Protein AF-A0A2D6F2T6-F1 (afdb_monomer_lite)

Foldseek 3Di:
DVVLVVVLVPDPDDLLLNLLSQLLCQLQVCPDPDDSNVCSVVVSQVSQVVVVHHFQADPDPQVVQVSVCSNVVVDDSVQSSVCRRHVDHDRDDDD

Radius of gyration: 12.55 Å; chains: 1; bounding box: 33×30×24 Å

Secondary structure (DSSP, 8-state):
-HHHHHHHHH----HHHHHHHHHHHHHHS--SSS-HHHHHHHHHHHHHHHTT--------TTHHHHHHHHHTT-S-HHHHHHHHHHS--PPP---

Structure (mmCIF, N/CA/C/O backbone):
data_AF-A0A2D6F2T6-F1
#
_entry.id   AF-A0A2D6F2T6-F1
#
loop_
_atom_site.group_PDB
_atom_site.id
_atom_site.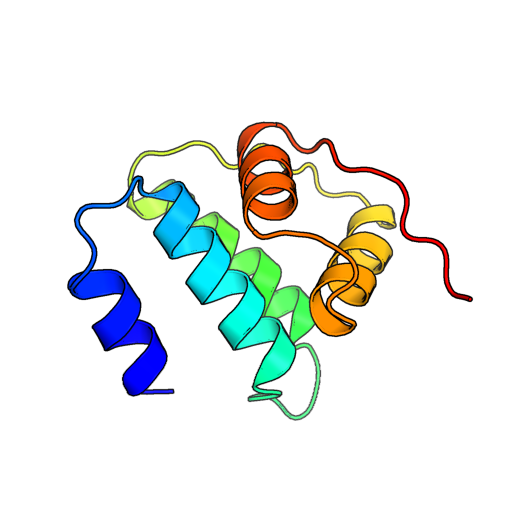type_symbol
_atom_site.label_atom_id
_atom_site.label_alt_id
_atom_site.label_comp_id
_atom_site.label_asym_id
_atom_site.label_entity_id
_atom_site.label_seq_id
_atom_site.pdbx_PDB_ins_code
_atom_site.Cartn_x
_atom_site.Cartn_y
_atom_site.Cartn_z
_atom_site.occupancy
_atom_site.B_iso_or_equiv
_atom_site.auth_seq_id
_atom_site.auth_comp_id
_atom_site.auth_asym_id
_atom_site.auth_atom_id
_atom_site.pdbx_PDB_model_num
ATOM 1 N N . MET A 1 1 ? 1.893 -17.217 4.332 1.00 51.50 1 MET A N 1
ATOM 2 C CA . MET A 1 1 ? 1.259 -16.697 3.097 1.00 51.50 1 MET A CA 1
ATOM 3 C C . MET A 1 1 ? -0.243 -16.987 3.075 1.00 51.50 1 MET A C 1
ATOM 5 O O . MET A 1 1 ? -0.997 -16.056 2.853 1.00 51.50 1 MET A O 1
ATOM 9 N N . VAL A 1 2 ? -0.679 -18.213 3.403 1.00 46.75 2 VAL A N 1
ATOM 10 C CA . VAL A 1 2 ? -2.107 -18.604 3.472 1.00 46.75 2 VAL A CA 1
ATOM 11 C C . VAL A 1 2 ? -2.931 -17.771 4.477 1.00 46.75 2 VAL A C 1
ATOM 13 O O . VAL A 1 2 ? -4.037 -17.364 4.150 1.00 46.75 2 VAL A O 1
ATOM 16 N N . ASN A 1 3 ? -2.373 -17.407 5.639 1.00 56.53 3 ASN A N 1
ATOM 17 C CA . ASN A 1 3 ? -3.116 -16.640 6.657 1.00 56.53 3 ASN A CA 1
ATOM 18 C C . ASN A 1 3 ? -3.494 -15.210 6.214 1.00 56.53 3 ASN A C 1
ATOM 20 O O . ASN A 1 3 ? -4.587 -14.757 6.511 1.00 56.53 3 ASN A O 1
ATOM 24 N N . ILE A 1 4 ? -2.654 -14.543 5.410 1.00 59.03 4 ILE A N 1
ATOM 25 C CA . ILE A 1 4 ? -2.893 -13.159 4.943 1.00 59.03 4 ILE A CA 1
ATOM 26 C C . ILE A 1 4 ? -4.133 -13.082 4.038 1.00 59.03 4 ILE A C 1
ATOM 28 O O . ILE A 1 4 ? -4.875 -12.103 4.055 1.00 59.03 4 ILE A O 1
ATOM 32 N N . ILE A 1 5 ? -4.355 -14.122 3.229 1.00 60.59 5 ILE A N 1
ATOM 33 C CA . ILE A 1 5 ? -5.503 -14.197 2.319 1.00 60.59 5 ILE A CA 1
ATOM 34 C C . ILE A 1 5 ? -6.795 -14.410 3.119 1.00 60.59 5 ILE A C 1
ATOM 36 O O . ILE A 1 5 ? -7.801 -13.772 2.818 1.00 60.59 5 ILE A O 1
ATOM 40 N N . ASN A 1 6 ? -6.753 -15.240 4.166 1.00 58.19 6 ASN A N 1
ATOM 41 C CA . ASN A 1 6 ? -7.909 -15.502 5.026 1.00 58.19 6 ASN A CA 1
ATOM 42 C C . ASN A 1 6 ? -8.308 -14.271 5.860 1.00 58.19 6 ASN A C 1
ATOM 44 O O . ASN A 1 6 ? -9.500 -13.977 5.971 1.00 58.19 6 ASN A O 1
ATOM 48 N N . ASP A 1 7 ? -7.338 -13.502 6.363 1.00 57.47 7 ASP A N 1
ATOM 49 C CA . ASP A 1 7 ? -7.602 -12.252 7.093 1.00 57.47 7 ASP A CA 1
ATOM 50 C C . ASP A 1 7 ? -8.266 -11.198 6.179 1.00 57.47 7 ASP A C 1
ATOM 52 O O . ASP A 1 7 ? -9.218 -10.521 6.566 1.00 57.47 7 ASP A O 1
ATOM 56 N N . CYS A 1 8 ? -7.845 -11.130 4.910 1.00 54.00 8 CYS A N 1
ATOM 57 C CA . CYS A 1 8 ? -8.433 -10.255 3.888 1.00 54.00 8 CYS A CA 1
ATOM 58 C C . CYS A 1 8 ? -9.893 -10.622 3.537 1.00 54.00 8 CYS A C 1
ATOM 60 O O . CYS A 1 8 ? -10.709 -9.753 3.210 1.00 54.00 8 CYS A O 1
ATOM 62 N N . GLN A 1 9 ? -10.252 -11.907 3.603 1.00 56.97 9 GLN A N 1
ATOM 63 C CA . GLN A 1 9 ? -11.601 -12.380 3.274 1.00 56.97 9 GLN A CA 1
ATOM 64 C C . GLN A 1 9 ? -12.598 -12.235 4.432 1.00 56.97 9 GLN A C 1
ATOM 66 O O . GLN A 1 9 ? -13.787 -12.054 4.173 1.00 56.97 9 GLN A O 1
ATOM 71 N N . SER A 1 10 ? -12.127 -12.266 5.681 1.00 53.34 10 SER A N 1
ATOM 72 C CA . SER A 1 10 ? -12.987 -12.363 6.871 1.00 53.34 10 SER A CA 1
ATOM 73 C C . SER A 1 10 ? -13.463 -11.011 7.419 1.00 53.34 10 SER A C 1
ATOM 75 O O . SER A 1 10 ? -14.481 -10.956 8.107 1.00 53.34 10 SER A O 1
ATOM 77 N N . ASN A 1 11 ? -12.770 -9.914 7.097 1.00 50.91 11 ASN A N 1
ATOM 78 C CA . ASN A 1 11 ? -13.125 -8.582 7.582 1.00 50.91 11 ASN A CA 1
ATOM 79 C C . ASN A 1 11 ? -14.102 -7.860 6.641 1.00 50.91 11 ASN A C 1
ATOM 81 O O . ASN A 1 11 ? -13.854 -7.693 5.440 1.00 50.91 11 ASN A O 1
ATOM 85 N N . ASN A 1 12 ? -15.201 -7.370 7.221 1.00 54.00 12 ASN A N 1
ATOM 86 C CA . ASN A 1 12 ? -16.207 -6.495 6.607 1.00 54.00 12 ASN A CA 1
ATOM 87 C C . ASN A 1 12 ? -15.691 -5.040 6.464 1.00 54.00 12 ASN A C 1
ATOM 89 O O . ASN A 1 12 ? -16.441 -4.078 6.614 1.00 54.00 12 ASN A O 1
ATOM 93 N N . GLU A 1 13 ? -14.382 -4.889 6.261 1.00 66.00 13 GLU A N 1
ATOM 94 C CA . GLU A 1 13 ? -13.657 -3.620 6.215 1.00 66.00 13 GLU A CA 1
ATOM 95 C C . GLU A 1 13 ? -13.519 -3.112 4.770 1.00 66.00 13 GLU A C 1
ATOM 97 O O . GLU A 1 13 ? -13.618 -3.884 3.807 1.00 66.00 13 GLU A O 1
ATOM 102 N N . ASP A 1 14 ? -13.302 -1.800 4.622 1.00 85.31 14 ASP A N 1
ATOM 103 C CA . ASP A 1 14 ? -13.147 -1.116 3.332 1.00 85.31 14 ASP A CA 1
ATOM 104 C C . ASP A 1 14 ? -12.005 -1.773 2.530 1.00 85.31 14 ASP A C 1
ATOM 106 O O . ASP A 1 14 ? -11.023 -2.270 3.084 1.00 85.31 14 ASP A O 1
ATOM 110 N N . VAL A 1 15 ? -12.108 -1.779 1.198 1.00 92.56 15 VAL A N 1
ATOM 111 C CA . VAL A 1 15 ? -11.128 -2.395 0.282 1.00 92.56 15 VAL A CA 1
ATOM 112 C C . VAL A 1 15 ? -9.702 -1.912 0.575 1.00 92.56 15 VAL A C 1
ATOM 114 O O . VAL A 1 15 ? -8.734 -2.655 0.408 1.00 92.56 15 VAL A O 1
ATOM 117 N N . TYR A 1 16 ? -9.557 -0.682 1.063 1.00 94.38 16 TYR A N 1
ATOM 118 C CA . TYR A 1 16 ? -8.261 -0.152 1.461 1.00 94.38 16 TYR A CA 1
ATOM 119 C C . TYR A 1 16 ? -7.695 -0.769 2.746 1.00 94.38 16 TYR A C 1
ATOM 121 O O . TYR A 1 16 ? -6.480 -0.903 2.823 1.00 94.38 16 TYR A O 1
ATOM 129 N N . ASP A 1 17 ? -8.513 -1.183 3.716 1.00 92.75 17 ASP A N 1
ATOM 130 C CA . ASP A 1 17 ? -8.027 -1.881 4.920 1.00 92.75 17 ASP A CA 1
ATOM 131 C C . ASP A 1 17 ? -7.393 -3.223 4.527 1.00 92.75 17 ASP A C 1
ATOM 133 O O . ASP A 1 17 ? -6.259 -3.541 4.890 1.00 92.75 17 ASP A O 1
ATOM 137 N N . LYS A 1 18 ? -8.061 -3.947 3.625 1.00 92.75 18 LYS A N 1
ATOM 138 C CA . LYS A 1 18 ? -7.535 -5.173 3.007 1.00 92.75 18 LYS A CA 1
ATOM 139 C C . LYS A 1 18 ? -6.232 -4.926 2.246 1.00 92.75 18 LYS A C 1
ATOM 141 O O . LYS A 1 18 ? -5.299 -5.726 2.323 1.00 92.75 18 LYS A O 1
ATOM 146 N N . ALA A 1 19 ? -6.143 -3.801 1.536 1.00 94.75 19 ALA A N 1
ATOM 147 C CA . ALA A 1 19 ? -4.929 -3.405 0.831 1.00 94.75 19 ALA A CA 1
ATOM 148 C C . ALA A 1 19 ? -3.772 -3.062 1.788 1.00 94.75 19 ALA A C 1
ATOM 150 O O . ALA A 1 19 ? -2.623 -3.370 1.468 1.00 94.75 19 ALA A O 1
ATOM 151 N N . VAL A 1 20 ? -4.048 -2.480 2.963 1.00 94.56 20 VAL A N 1
ATOM 152 C CA . VAL A 1 20 ? -3.037 -2.238 4.008 1.00 94.56 20 VAL A CA 1
ATOM 153 C C . VAL A 1 20 ? -2.465 -3.561 4.511 1.00 94.56 20 VAL A C 1
ATOM 155 O O . VAL A 1 20 ? -1.243 -3.737 4.472 1.00 94.56 20 VAL A O 1
ATOM 158 N N . ILE A 1 21 ? -3.331 -4.511 4.882 1.00 91.69 21 ILE A N 1
ATOM 159 C CA . ILE A 1 21 ? -2.932 -5.846 5.360 1.00 91.69 21 ILE A CA 1
ATOM 160 C C . ILE A 1 21 ? -2.074 -6.558 4.304 1.00 91.69 21 ILE A C 1
ATOM 162 O O . ILE A 1 21 ? -0.989 -7.066 4.604 1.00 91.69 21 ILE A O 1
ATOM 166 N N . LEU A 1 22 ? -2.519 -6.542 3.042 1.00 91.38 22 LEU A N 1
ATOM 167 C CA . LEU A 1 22 ? -1.782 -7.121 1.917 1.00 91.38 22 LEU A CA 1
ATOM 168 C C . LEU A 1 22 ? -0.399 -6.474 1.747 1.00 91.38 22 LEU A C 1
ATOM 170 O O . LEU A 1 22 ? 0.610 -7.177 1.640 1.00 91.38 22 LEU A O 1
ATOM 174 N N . CYS A 1 23 ? -0.341 -5.142 1.742 1.00 92.44 23 CYS A N 1
ATOM 175 C CA . CYS A 1 23 ? 0.887 -4.378 1.546 1.00 92.44 23 CYS A CA 1
ATOM 176 C C . CYS A 1 23 ? 1.910 -4.667 2.653 1.00 92.44 23 CYS A C 1
ATOM 178 O O . CYS A 1 23 ? 3.047 -5.060 2.370 1.00 92.44 23 CYS A O 1
ATOM 180 N N . GLN A 1 24 ? 1.499 -4.546 3.917 1.00 91.56 24 GLN A N 1
ATOM 181 C CA . GLN A 1 24 ? 2.356 -4.827 5.069 1.00 91.56 24 GLN A CA 1
ATOM 182 C C . GLN A 1 24 ? 2.808 -6.289 5.090 1.00 91.56 24 GLN A C 1
ATOM 184 O O . GLN A 1 24 ? 3.994 -6.562 5.300 1.00 91.56 24 GLN A O 1
ATOM 189 N N . GLY A 1 25 ? 1.894 -7.225 4.821 1.00 88.62 25 GLY A N 1
ATOM 190 C CA . GLY A 1 25 ? 2.186 -8.653 4.769 1.00 88.62 25 GLY A CA 1
ATOM 191 C C . GLY A 1 25 ? 3.252 -8.994 3.728 1.00 88.62 25 GLY A C 1
ATOM 192 O O . GLY A 1 25 ? 4.216 -9.698 4.037 1.00 88.62 25 GLY A O 1
ATOM 193 N N . LEU A 1 26 ? 3.147 -8.446 2.514 1.00 88.25 26 LEU A N 1
ATOM 194 C CA . LEU A 1 26 ? 4.131 -8.659 1.445 1.00 88.25 26 LEU A CA 1
ATOM 195 C C . LEU A 1 26 ? 5.483 -7.992 1.737 1.00 88.25 26 LEU A C 1
ATOM 197 O O . LEU A 1 26 ? 6.530 -8.559 1.420 1.00 88.25 26 LEU A O 1
ATOM 201 N N . ILE A 1 27 ? 5.485 -6.812 2.362 1.00 88.69 27 ILE A N 1
ATOM 202 C CA . ILE A 1 27 ? 6.723 -6.117 2.746 1.00 88.69 27 ILE A CA 1
ATOM 203 C C . ILE A 1 27 ? 7.477 -6.886 3.838 1.00 88.69 27 ILE A C 1
ATOM 205 O O . ILE A 1 27 ? 8.706 -6.981 3.774 1.00 88.69 27 ILE A O 1
ATOM 209 N N . ARG A 1 28 ? 6.760 -7.420 4.836 1.00 82.31 28 ARG A N 1
ATOM 210 C CA . ARG A 1 28 ? 7.350 -8.060 6.024 1.00 82.31 28 ARG A CA 1
ATOM 211 C C . ARG A 1 28 ? 7.713 -9.528 5.812 1.00 82.31 28 ARG A C 1
ATOM 213 O O . ARG A 1 28 ? 8.692 -9.987 6.388 1.00 82.31 28 ARG A O 1
ATOM 220 N N . SER A 1 29 ? 6.971 -10.259 4.979 1.00 74.44 29 SER A N 1
ATOM 221 C CA . SER A 1 29 ? 7.168 -11.709 4.802 1.00 74.44 29 SER A CA 1
ATOM 222 C C . SER A 1 29 ? 8.418 -12.104 4.005 1.00 74.44 29 SER A C 1
ATOM 224 O O . SER A 1 29 ? 8.722 -13.290 3.945 1.00 74.44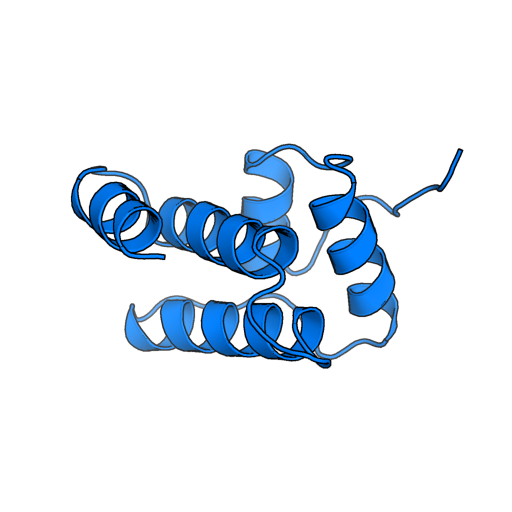 29 SER A O 1
ATOM 226 N N . HIS A 1 30 ? 9.142 -11.147 3.405 1.00 65.31 30 HIS A N 1
ATOM 227 C CA . HIS A 1 30 ? 10.339 -11.397 2.585 1.00 65.31 30 HIS A CA 1
ATOM 228 C C . HIS A 1 30 ? 10.231 -12.612 1.628 1.00 65.31 30 HIS A C 1
ATOM 230 O O . HIS A 1 30 ? 11.154 -13.424 1.570 1.00 65.31 30 HIS A O 1
ATOM 236 N N . PRO A 1 31 ? 9.136 -12.767 0.861 1.00 60.41 31 PRO A N 1
ATOM 237 C CA . PRO A 1 31 ? 8.866 -14.020 0.158 1.00 60.41 31 PRO A CA 1
ATOM 238 C C . PRO A 1 31 ? 9.764 -14.265 -1.065 1.00 60.41 31 PRO A C 1
ATOM 240 O O . PRO A 1 31 ? 9.838 -15.389 -1.551 1.00 60.41 31 PRO A O 1
ATOM 243 N N . PHE A 1 32 ? 10.453 -13.236 -1.566 1.00 61.31 32 PHE A N 1
ATOM 244 C CA . PHE A 1 32 ? 11.359 -13.317 -2.711 1.00 61.31 32 PHE A CA 1
ATOM 245 C C . PHE A 1 32 ? 12.812 -13.044 -2.307 1.00 61.31 32 PHE A C 1
ATOM 247 O O . PHE A 1 32 ? 13.091 -12.200 -1.449 1.00 61.31 32 PHE A O 1
ATOM 254 N N . ALA A 1 33 ? 13.750 -13.685 -3.016 1.00 55.97 33 ALA A N 1
ATOM 255 C CA . ALA A 1 33 ? 15.193 -13.477 -2.852 1.00 55.97 33 ALA A CA 1
ATOM 256 C C . ALA A 1 33 ? 15.615 -12.005 -3.049 1.00 55.97 33 ALA A C 1
ATOM 258 O O . ALA A 1 33 ? 16.549 -11.522 -2.414 1.00 55.97 33 ALA A O 1
ATOM 259 N N . SER A 1 34 ? 14.904 -11.256 -3.900 1.00 59.47 34 SER A N 1
ATOM 260 C CA . SER A 1 34 ? 15.031 -9.802 -4.032 1.00 59.47 34 SER A CA 1
ATOM 261 C C . SER A 1 34 ? 13.741 -9.199 -4.605 1.00 59.47 34 SER A C 1
ATOM 263 O O . SER A 1 34 ? 12.861 -9.915 -5.068 1.00 59.47 34 SER A O 1
ATOM 265 N N . GLY A 1 35 ? 13.586 -7.871 -4.558 1.00 67.06 35 GLY A N 1
ATOM 266 C CA . GLY A 1 35 ? 12.453 -7.196 -5.213 1.00 67.06 35 GLY A CA 1
ATOM 267 C C . GLY A 1 35 ? 11.145 -7.125 -4.413 1.00 67.06 35 GLY A C 1
ATOM 268 O O . GLY A 1 35 ? 10.234 -6.436 -4.858 1.00 67.06 35 GLY A O 1
ATOM 269 N N . ASN A 1 36 ? 11.087 -7.697 -3.203 1.00 74.19 36 ASN A N 1
ATOM 270 C CA . ASN A 1 36 ? 9.903 -7.725 -2.322 1.00 74.19 36 ASN A CA 1
ATOM 271 C C . ASN A 1 36 ? 9.110 -6.408 -2.264 1.00 74.19 36 ASN A C 1
ATOM 273 O O . ASN A 1 36 ? 7.894 -6.409 -2.396 1.00 74.19 36 ASN A O 1
ATOM 277 N N . ARG A 1 37 ? 9.796 -5.265 -2.133 1.00 78.25 37 ARG A N 1
ATOM 278 C CA . ARG A 1 37 ? 9.147 -3.942 -2.058 1.00 78.25 37 ARG A CA 1
ATOM 279 C C . ARG A 1 37 ? 8.475 -3.519 -3.365 1.00 78.25 37 ARG A C 1
ATOM 281 O O . ARG A 1 37 ? 7.411 -2.918 -3.326 1.00 78.25 37 ARG A O 1
ATOM 288 N N . ARG A 1 38 ? 9.084 -3.827 -4.515 1.00 83.50 38 ARG A N 1
ATOM 289 C CA . ARG A 1 38 ? 8.489 -3.534 -5.829 1.00 83.50 38 ARG A CA 1
ATOM 290 C C . ARG A 1 38 ? 7.280 -4.429 -6.067 1.00 83.50 38 ARG A C 1
ATOM 292 O O . ARG A 1 38 ? 6.243 -3.923 -6.478 1.00 83.50 38 ARG A O 1
ATOM 299 N N . THR A 1 39 ? 7.395 -5.713 -5.730 1.00 85.75 39 THR A N 1
ATOM 300 C CA . THR A 1 39 ? 6.278 -6.656 -5.825 1.00 85.75 39 THR A CA 1
ATOM 301 C C . THR A 1 39 ? 5.128 -6.237 -4.918 1.00 85.75 39 THR A C 1
ATOM 303 O O . THR A 1 39 ? 4.024 -6.073 -5.410 1.00 85.75 39 THR A O 1
ATOM 306 N N . ALA A 1 40 ? 5.381 -5.942 -3.639 1.00 88.12 40 ALA A N 1
ATOM 307 C CA . ALA A 1 40 ? 4.349 -5.476 -2.712 1.00 88.12 40 ALA A CA 1
ATOM 308 C C . ALA A 1 40 ? 3.613 -4.232 -3.234 1.00 88.12 40 ALA A C 1
ATOM 310 O O . ALA A 1 40 ? 2.386 -4.180 -3.195 1.00 88.12 40 ALA A O 1
ATOM 311 N N . PHE A 1 41 ? 4.351 -3.259 -3.776 1.00 89.88 41 PHE A N 1
ATOM 312 C CA . PHE A 1 41 ? 3.768 -2.047 -4.348 1.00 89.88 41 PHE A CA 1
ATOM 313 C C . PHE A 1 41 ? 2.869 -2.343 -5.556 1.00 89.88 41 PHE A C 1
ATOM 315 O O . PHE A 1 41 ? 1.725 -1.895 -5.601 1.00 89.88 41 PHE A O 1
ATOM 322 N N . ILE A 1 42 ? 3.371 -3.124 -6.519 1.00 90.81 42 ILE A N 1
ATOM 323 C CA . ILE A 1 42 ? 2.637 -3.480 -7.742 1.00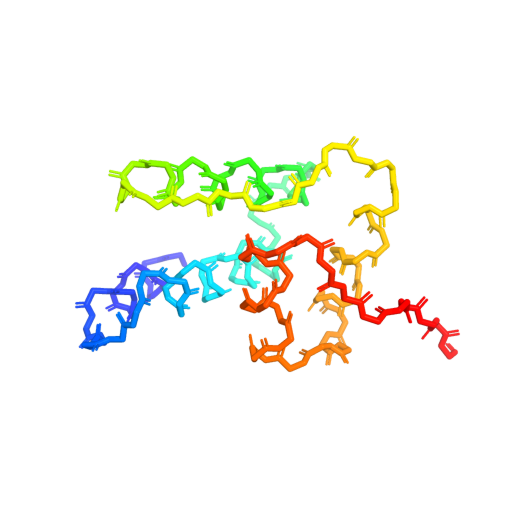 90.81 42 ILE A CA 1
ATOM 324 C C . ILE A 1 42 ? 1.412 -4.335 -7.406 1.00 90.81 42 ILE A C 1
ATOM 326 O O . ILE A 1 42 ? 0.315 -4.015 -7.846 1.00 90.81 42 ILE A O 1
ATOM 330 N N . THR A 1 43 ? 1.567 -5.361 -6.566 1.00 91.69 43 THR A N 1
ATOM 331 C CA . THR A 1 43 ? 0.463 -6.231 -6.144 1.00 91.69 43 THR A CA 1
ATOM 332 C C . THR A 1 43 ? -0.616 -5.449 -5.395 1.00 91.69 43 THR A C 1
ATOM 334 O O . THR A 1 43 ? -1.796 -5.667 -5.646 1.00 91.69 43 THR A O 1
ATOM 337 N N . THR A 1 44 ? -0.244 -4.509 -4.519 1.00 93.31 44 THR A N 1
ATOM 338 C CA . THR A 1 44 ? -1.221 -3.677 -3.791 1.00 93.31 44 THR A CA 1
ATOM 339 C C . THR A 1 44 ? -1.976 -2.743 -4.736 1.00 93.31 44 THR A C 1
ATOM 341 O O . THR A 1 44 ? -3.197 -2.622 -4.640 1.00 93.31 44 THR A O 1
ATOM 344 N N . ARG A 1 45 ? -1.274 -2.116 -5.690 1.00 94.38 45 ARG A N 1
ATOM 345 C CA . ARG A 1 45 ? -1.904 -1.314 -6.747 1.00 94.38 45 ARG A CA 1
ATOM 346 C C . ARG A 1 45 ? -2.902 -2.152 -7.545 1.00 94.38 45 ARG A C 1
ATOM 348 O O . ARG A 1 45 ? -4.041 -1.732 -7.723 1.00 94.38 45 ARG A O 1
ATOM 355 N N . ASP A 1 46 ? -2.474 -3.315 -8.025 1.00 94.31 46 ASP A N 1
ATOM 356 C CA . ASP A 1 46 ? -3.297 -4.167 -8.882 1.00 94.31 46 ASP A CA 1
ATOM 357 C C . ASP A 1 46 ? -4.504 -4.717 -8.108 1.00 94.31 46 ASP A C 1
ATOM 359 O O . ASP A 1 46 ? -5.612 -4.725 -8.637 1.00 94.31 46 ASP A O 1
ATOM 363 N N . PHE A 1 47 ? -4.336 -5.062 -6.826 1.00 94.38 47 PHE A N 1
ATOM 364 C CA . PHE A 1 47 ? -5.437 -5.425 -5.931 1.00 94.38 47 PHE A CA 1
ATOM 365 C C . PHE A 1 47 ? -6.501 -4.321 -5.846 1.00 94.38 47 PHE A C 1
ATOM 367 O O . PHE A 1 47 ? -7.689 -4.601 -6.005 1.00 94.38 47 PHE A O 1
ATOM 374 N N . LEU A 1 48 ? -6.097 -3.063 -5.643 1.00 94.44 48 LEU A N 1
ATOM 375 C CA . LEU A 1 48 ? -7.031 -1.934 -5.567 1.00 94.44 48 LEU A CA 1
ATOM 376 C C . LEU A 1 48 ? -7.769 -1.709 -6.895 1.00 94.44 48 LEU A C 1
ATOM 378 O O . LEU A 1 48 ? -8.991 -1.531 -6.896 1.00 94.44 48 LEU A O 1
ATOM 382 N N . ILE A 1 49 ? -7.052 -1.784 -8.021 1.00 93.75 49 ILE A N 1
ATOM 383 C CA . ILE A 1 49 ? -7.631 -1.641 -9.366 1.00 93.75 49 ILE A CA 1
ATOM 384 C C . ILE A 1 49 ? -8.653 -2.752 -9.642 1.00 93.75 49 ILE A C 1
ATOM 386 O O . ILE A 1 49 ? -9.759 -2.468 -10.104 1.00 93.75 49 ILE A O 1
ATOM 390 N N . LEU A 1 50 ? -8.323 -4.006 -9.318 1.00 95.00 50 LEU A N 1
ATOM 391 C CA . LEU A 1 50 ? -9.219 -5.155 -9.499 1.00 95.00 50 LEU A CA 1
ATOM 392 C C . LEU A 1 50 ? -10.488 -5.048 -8.641 1.00 95.00 50 LEU A C 1
ATOM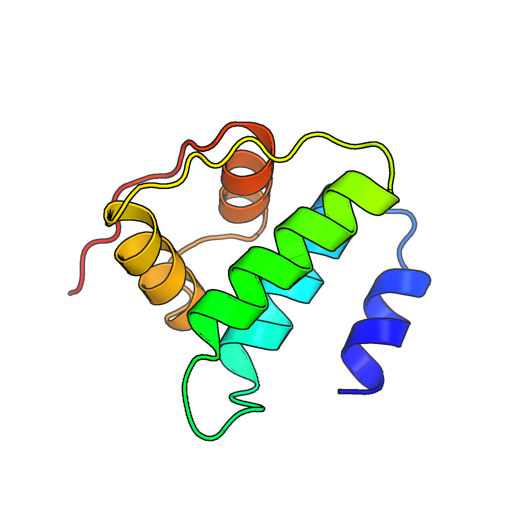 394 O O . LEU A 1 50 ? -11.559 -5.471 -9.072 1.00 95.00 50 LEU A O 1
ATOM 398 N N . ASN A 1 51 ? -10.395 -4.413 -7.472 1.00 93.31 51 ASN A N 1
ATOM 399 C CA . ASN A 1 51 ? -11.542 -4.106 -6.615 1.00 93.31 51 ASN A CA 1
ATOM 400 C C . ASN A 1 51 ? -12.269 -2.798 -6.999 1.00 93.31 51 ASN A C 1
ATOM 402 O O . ASN A 1 51 ? -13.074 -2.294 -6.220 1.00 93.31 51 ASN A O 1
ATOM 406 N N . LYS A 1 52 ? -12.021 -2.244 -8.198 1.00 93.31 52 LYS A N 1
ATOM 407 C CA . LYS A 1 52 ? -12.655 -1.015 -8.723 1.00 93.31 52 LYS A CA 1
ATOM 408 C C . LYS A 1 52 ? -12.412 0.233 -7.864 1.00 93.31 52 LYS A C 1
ATOM 410 O O . LYS A 1 52 ? -13.225 1.156 -7.851 1.00 93.31 52 LYS A O 1
ATOM 415 N N . THR A 1 53 ? -11.279 0.280 -7.169 1.00 92.94 53 THR A N 1
ATOM 416 C CA . THR A 1 53 ? -10.853 1.434 -6.367 1.00 92.94 53 THR A CA 1
ATOM 417 C C . THR A 1 53 ? -9.633 2.118 -6.981 1.00 92.94 53 THR A C 1
ATOM 419 O O . THR A 1 53 ? -8.950 1.571 -7.849 1.00 92.94 53 THR A O 1
ATOM 422 N N . ARG A 1 54 ? -9.367 3.357 -6.557 1.00 93.00 54 ARG A N 1
ATOM 423 C CA . ARG A 1 54 ? -8.242 4.150 -7.056 1.00 93.00 54 ARG A CA 1
ATOM 424 C C . ARG A 1 54 ? -6.987 3.866 -6.239 1.00 93.00 54 ARG A C 1
ATOM 426 O O . ARG A 1 54 ? -7.022 3.837 -5.018 1.00 93.00 54 ARG A O 1
ATOM 433 N N . PHE A 1 55 ? -5.850 3.790 -6.919 1.00 94.69 55 PHE A N 1
ATOM 434 C CA . PHE A 1 55 ? -4.545 3.882 -6.277 1.00 94.69 55 PHE A CA 1
ATOM 435 C C . PHE A 1 55 ? -4.009 5.312 -6.400 1.00 94.69 55 PHE A C 1
ATOM 437 O O . PHE A 1 55 ? -3.756 5.793 -7.507 1.00 94.69 55 PHE A O 1
ATOM 444 N N . GLY A 1 56 ? -3.895 6.019 -5.276 1.00 94.12 56 GLY A N 1
ATOM 445 C CA . GLY A 1 56 ? -3.501 7.430 -5.238 1.00 94.12 56 GLY A CA 1
ATOM 446 C C . GLY A 1 56 ? -1.998 7.673 -5.319 1.00 94.12 56 GLY A C 1
ATOM 447 O O . GLY A 1 56 ? -1.576 8.793 -5.615 1.00 94.12 56 GLY A O 1
ATOM 448 N N . VAL A 1 57 ? -1.184 6.642 -5.090 1.00 94.25 57 VAL A N 1
ATOM 449 C CA . VAL A 1 57 ? 0.270 6.783 -5.044 1.00 94.25 57 VAL A CA 1
ATOM 450 C C . VAL A 1 57 ? 0.842 6.938 -6.451 1.00 94.25 57 VAL A C 1
ATOM 452 O O . VAL A 1 57 ? 0.729 6.056 -7.303 1.00 94.25 57 VAL A O 1
ATOM 455 N N . LYS A 1 58 ? 1.519 8.062 -6.686 1.00 89.06 58 LYS A N 1
ATOM 456 C CA . LYS A 1 58 ? 2.270 8.299 -7.922 1.00 89.06 58 LYS A CA 1
ATOM 457 C C . LYS A 1 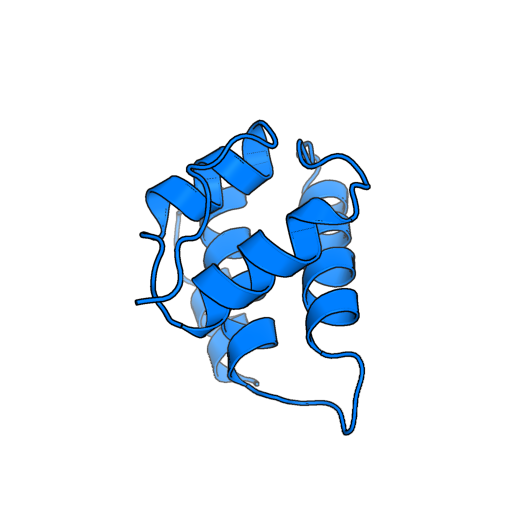58 ? 3.586 7.523 -7.909 1.00 89.06 58 LYS A C 1
ATOM 459 O O . LYS A 1 58 ? 4.203 7.332 -6.861 1.00 89.06 58 LYS A O 1
ATOM 464 N N . SER A 1 59 ? 4.045 7.135 -9.096 1.00 82.00 59 SER A N 1
ATOM 465 C CA . SER A 1 59 ? 5.384 6.575 -9.276 1.00 82.00 59 SER A CA 1
ATOM 466 C C . SER A 1 59 ? 6.435 7.652 -8.989 1.00 82.00 59 SER A C 1
ATOM 468 O O . SER A 1 59 ? 6.702 8.500 -9.835 1.00 82.00 59 SER A O 1
ATOM 470 N N . ASP A 1 60 ? 7.011 7.625 -7.789 1.00 86.81 60 ASP A N 1
ATOM 471 C CA . ASP A 1 60 ? 8.049 8.551 -7.324 1.00 86.81 60 ASP A CA 1
ATOM 472 C C . ASP A 1 60 ? 9.132 7.747 -6.569 1.00 86.81 60 ASP A C 1
ATOM 474 O O . ASP A 1 60 ? 8.790 6.902 -5.732 1.00 86.81 60 ASP A O 1
ATOM 478 N N . PRO A 1 61 ? 10.438 7.981 -6.807 1.00 83.12 61 PRO A N 1
ATOM 479 C CA . PRO A 1 61 ? 11.516 7.361 -6.030 1.00 83.12 61 PRO A CA 1
ATOM 480 C C . PRO A 1 61 ? 11.366 7.488 -4.501 1.00 83.12 61 PRO A C 1
ATOM 482 O O . PRO A 1 61 ? 11.818 6.609 -3.761 1.00 83.12 61 PRO A O 1
ATOM 485 N N . LYS A 1 62 ? 10.688 8.531 -4.002 1.00 87.00 62 LYS A N 1
ATOM 486 C CA . LYS A 1 62 ? 10.366 8.734 -2.579 1.00 87.00 62 LYS A CA 1
ATOM 487 C C . LYS A 1 62 ? 9.531 7.599 -1.990 1.00 87.00 62 LYS A C 1
ATOM 489 O O . LYS A 1 62 ? 9.678 7.315 -0.799 1.00 87.00 62 LYS A O 1
ATOM 494 N N . GLN A 1 63 ? 8.738 6.892 -2.800 1.00 90.25 63 GLN A N 1
ATOM 495 C CA . GLN A 1 63 ? 7.945 5.757 -2.318 1.00 90.25 63 GLN A CA 1
ATOM 496 C C . GLN A 1 63 ? 8.834 4.629 -1.782 1.00 90.25 63 GLN A C 1
ATOM 498 O O . GLN A 1 63 ? 8.439 3.925 -0.858 1.00 90.25 63 GLN A O 1
ATOM 503 N N . ALA A 1 64 ? 10.084 4.506 -2.245 1.00 89.00 64 ALA A N 1
ATOM 504 C CA . ALA A 1 64 ? 11.030 3.548 -1.674 1.00 89.00 64 ALA A CA 1
ATOM 505 C C . ALA A 1 64 ? 11.314 3.806 -0.180 1.00 89.00 64 ALA A C 1
ATOM 507 O O . ALA A 1 64 ? 11.522 2.847 0.570 1.00 89.00 64 ALA A O 1
ATOM 508 N N . ARG A 1 65 ? 11.300 5.076 0.260 1.00 91.12 65 ARG A N 1
ATOM 509 C CA . ARG A 1 65 ? 11.445 5.448 1.678 1.00 91.12 65 ARG A CA 1
ATOM 510 C C . ARG A 1 65 ? 10.1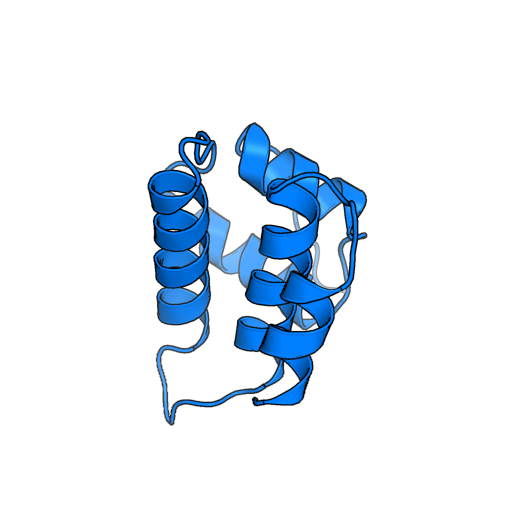75 5.167 2.472 1.00 91.12 65 ARG A C 1
ATOM 512 O O . ARG A 1 65 ? 10.281 4.665 3.584 1.00 91.12 65 ARG A O 1
ATOM 519 N N . VAL A 1 66 ? 9.000 5.406 1.889 1.00 93.81 66 VAL A N 1
ATOM 520 C CA . VAL A 1 66 ? 7.717 5.044 2.517 1.00 93.81 66 VAL A CA 1
ATOM 521 C C . VAL A 1 66 ? 7.651 3.533 2.757 1.00 93.81 66 VAL A C 1
ATOM 523 O O . VAL A 1 66 ? 7.418 3.093 3.877 1.00 93.81 66 VAL A O 1
ATOM 526 N N . MET A 1 67 ? 7.988 2.726 1.747 1.00 91.81 67 MET A N 1
ATOM 527 C CA . MET A 1 67 ? 8.020 1.261 1.864 1.00 91.81 67 MET A CA 1
ATOM 528 C C . MET A 1 67 ? 9.028 0.764 2.910 1.00 91.81 67 MET A C 1
ATOM 530 O O . MET A 1 67 ? 8.833 -0.298 3.499 1.00 91.81 67 MET A O 1
ATOM 534 N N . LEU A 1 68 ? 10.117 1.508 3.143 1.00 90.94 68 LEU A N 1
ATOM 535 C CA . LEU A 1 68 ? 11.047 1.221 4.235 1.00 90.94 68 LEU A CA 1
ATOM 536 C C . LEU A 1 68 ? 10.415 1.529 5.598 1.00 90.94 68 LEU A C 1
ATOM 538 O O . LEU A 1 68 ? 10.455 0.670 6.471 1.00 90.94 68 LEU A O 1
ATOM 542 N N . GLY A 1 69 ? 9.766 2.685 5.753 1.00 93.50 69 GLY A N 1
ATOM 543 C CA . GLY A 1 69 ? 9.052 3.025 6.986 1.00 93.50 69 GLY A CA 1
ATOM 544 C C . GLY A 1 69 ? 7.940 2.029 7.328 1.00 93.50 69 GLY A C 1
ATOM 545 O O . GLY A 1 69 ? 7.816 1.628 8.481 1.00 93.50 69 GLY A O 1
ATOM 546 N N . ILE A 1 70 ? 7.191 1.536 6.333 1.00 93.44 70 ILE A N 1
ATOM 547 C CA . ILE A 1 70 ? 6.171 0.489 6.546 1.00 93.44 70 ILE A CA 1
ATOM 548 C C . ILE A 1 70 ? 6.812 -0.801 7.082 1.00 93.44 70 ILE A C 1
ATOM 550 O O . ILE A 1 70 ? 6.290 -1.426 8.010 1.00 93.44 70 ILE A O 1
ATOM 554 N N . ARG A 1 71 ? 7.964 -1.195 6.521 1.00 90.75 71 ARG A N 1
ATOM 555 C CA . ARG A 1 71 ? 8.718 -2.373 6.975 1.00 90.75 71 ARG A CA 1
ATOM 556 C C . ARG A 1 71 ? 9.159 -2.234 8.430 1.00 90.75 71 ARG A C 1
ATOM 558 O O . ARG A 1 71 ? 9.063 -3.203 9.172 1.00 90.75 71 ARG A O 1
ATOM 565 N N . GLU A 1 72 ? 9.625 -1.051 8.811 1.00 91.69 72 GLU A N 1
ATOM 566 C CA . GLU A 1 72 ? 10.100 -0.749 10.166 1.00 91.69 72 GLU A CA 1
ATOM 567 C C . GLU A 1 72 ? 8.959 -0.490 11.165 1.00 91.69 72 GLU A C 1
ATOM 569 O O . GLU A 1 72 ? 9.220 -0.243 12.335 1.00 91.69 72 GLU A O 1
ATOM 574 N N . GLY A 1 73 ? 7.695 -0.563 10.729 1.00 92.12 73 GLY A N 1
ATOM 575 C CA . GLY A 1 73 ? 6.545 -0.299 11.598 1.00 92.12 73 GLY A CA 1
ATOM 576 C C . GLY A 1 73 ? 6.414 1.173 11.996 1.00 92.12 73 GLY A C 1
ATOM 577 O O . GLY A 1 73 ? 5.792 1.479 13.003 1.00 92.12 73 GLY A O 1
ATOM 578 N N . TYR A 1 74 ? 7.001 2.085 11.216 1.00 95.12 74 TYR A N 1
ATOM 579 C CA . TYR A 1 74 ? 6.995 3.518 11.502 1.00 95.12 74 TYR A CA 1
ATOM 580 C C . TYR A 1 74 ? 5.614 4.158 11.339 1.00 95.12 74 TYR A C 1
ATOM 582 O O . TYR A 1 74 ? 5.349 5.164 11.988 1.00 95.12 74 TYR A O 1
ATOM 590 N N . TYR A 1 75 ? 4.776 3.612 10.452 1.00 95.94 75 TYR A N 1
ATOM 591 C CA . TYR A 1 75 ? 3.456 4.137 10.103 1.00 95.94 75 TYR A CA 1
ATOM 592 C C . TYR A 1 75 ? 2.339 3.287 10.700 1.00 95.94 75 TYR A C 1
ATOM 594 O O . TYR A 1 75 ? 2.420 2.057 10.665 1.00 95.94 75 TYR A O 1
ATOM 602 N N . GLU A 1 76 ? 1.281 3.947 11.161 1.00 95.69 76 GLU A N 1
ATOM 603 C CA . GLU A 1 76 ? 0.032 3.290 11.548 1.00 95.69 76 GLU A CA 1
ATOM 604 C C . GLU A 1 76 ? -0.767 2.846 10.313 1.00 95.69 76 GLU A C 1
ATOM 606 O O . GLU A 1 76 ? -0.648 3.423 9.227 1.00 95.69 76 GLU A O 1
ATOM 611 N N . ASP A 1 77 ? -1.649 1.861 10.480 1.00 94.50 77 ASP A N 1
ATOM 612 C CA . ASP A 1 77 ? -2.469 1.318 9.388 1.00 94.50 77 ASP A CA 1
ATOM 613 C C . ASP A 1 77 ? -3.329 2.396 8.719 1.00 94.50 77 ASP A C 1
ATOM 615 O O . ASP A 1 77 ? -3.441 2.437 7.492 1.00 94.50 77 ASP A O 1
ATOM 619 N N . LYS A 1 78 ? -3.856 3.341 9.508 1.00 94.56 78 LYS A N 1
ATOM 620 C CA . LYS A 1 78 ? -4.604 4.497 8.999 1.00 94.56 78 LYS A CA 1
ATOM 621 C C . LYS A 1 78 ? -3.746 5.385 8.095 1.00 94.56 78 LYS A C 1
ATOM 623 O O . LYS A 1 78 ? -4.225 5.851 7.067 1.00 94.56 78 LYS A O 1
ATOM 628 N N . GLU A 1 79 ? -2.479 5.601 8.434 1.00 96.38 79 GLU A N 1
ATOM 629 C CA . GLU A 1 79 ? -1.571 6.407 7.610 1.00 96.38 79 GLU A CA 1
ATOM 630 C C . GLU A 1 79 ? -1.251 5.709 6.287 1.00 96.38 79 GLU A C 1
ATOM 632 O O . GLU A 1 79 ? -1.208 6.347 5.236 1.00 96.38 79 GLU A O 1
ATOM 637 N N . ILE A 1 80 ? -1.069 4.386 6.322 1.00 96.25 80 ILE A N 1
ATOM 638 C CA . ILE A 1 80 ? -0.851 3.585 5.113 1.00 96.25 80 ILE A CA 1
ATOM 639 C C . ILE A 1 80 ? -2.115 3.602 4.246 1.00 96.25 80 ILE A C 1
ATOM 641 O O . ILE A 1 80 ? -2.015 3.757 3.032 1.00 96.25 80 ILE A O 1
ATOM 645 N N . LYS A 1 81 ? -3.306 3.506 4.844 1.00 95.62 81 LYS A N 1
ATOM 646 C CA . LYS A 1 81 ? -4.589 3.615 4.137 1.00 95.62 81 LYS A CA 1
ATOM 647 C C . LYS A 1 81 ? -4.727 4.947 3.401 1.00 95.62 81 LYS A C 1
ATOM 649 O O . LYS A 1 81 ? -5.015 4.947 2.203 1.00 95.62 81 LYS A O 1
ATOM 654 N N . GLU A 1 82 ? -4.477 6.064 4.080 1.00 95.88 82 GLU A N 1
ATOM 655 C CA . GLU A 1 82 ? -4.535 7.400 3.469 1.00 95.88 82 GLU A CA 1
ATOM 656 C C . GLU A 1 82 ? -3.478 7.576 2.374 1.00 95.88 82 GLU A C 1
ATOM 658 O O . GLU A 1 82 ? -3.766 8.109 1.299 1.00 95.88 82 GLU A O 1
ATOM 663 N N . TRP A 1 83 ? -2.284 7.022 2.580 1.00 96.56 83 TRP A N 1
ATOM 664 C CA . TRP A 1 83 ? -1.255 6.979 1.550 1.00 96.56 83 TRP A CA 1
ATOM 665 C C . TRP A 1 83 ? -1.708 6.215 0.304 1.00 96.56 83 TRP A C 1
ATOM 667 O O . TRP A 1 83 ? -1.554 6.717 -0.808 1.00 96.56 83 TRP A O 1
ATOM 677 N N . LEU A 1 84 ? -2.328 5.042 0.453 1.00 96.12 84 LEU A N 1
ATOM 678 C CA . LEU A 1 84 ? -2.860 4.276 -0.678 1.00 96.12 84 LEU A CA 1
ATOM 679 C C . LEU A 1 84 ? -3.981 5.035 -1.414 1.00 96.12 84 LEU A C 1
ATOM 681 O O . LEU A 1 84 ? -4.043 4.980 -2.646 1.00 96.12 84 LEU A O 1
ATOM 685 N N . LYS A 1 85 ? -4.832 5.770 -0.683 1.00 95.50 85 LYS A N 1
ATOM 686 C CA . LYS A 1 85 ? -5.955 6.560 -1.228 1.00 95.50 85 LYS A CA 1
ATOM 687 C C . LYS A 1 85 ? -5.507 7.822 -1.966 1.00 95.50 85 LYS A C 1
ATOM 689 O O . LYS A 1 85 ? -5.967 8.101 -3.080 1.00 95.50 85 LYS A O 1
ATOM 694 N N . HIS A 1 86 ? -4.604 8.582 -1.356 1.00 95.62 86 HIS A N 1
ATOM 695 C CA . HIS A 1 86 ? -4.302 9.960 -1.751 1.00 95.62 86 HIS A CA 1
ATOM 696 C C . HIS A 1 86 ? -2.855 10.167 -2.204 1.00 95.62 86 HIS A C 1
ATOM 698 O O . HIS A 1 86 ? -2.569 11.134 -2.905 1.00 95.62 86 HIS A O 1
ATOM 704 N N . GLY A 1 87 ? -1.959 9.228 -1.899 1.00 93.62 87 GLY A N 1
ATOM 705 C CA . GLY A 1 87 ? -0.535 9.323 -2.216 1.00 93.62 87 GLY A CA 1
ATOM 706 C C . GLY A 1 87 ? 0.262 10.174 -1.228 1.00 93.62 87 GLY A C 1
ATOM 707 O O . GLY A 1 87 ? 1.445 10.419 -1.466 1.00 93.62 87 GLY A O 1
ATOM 708 N N . GLU A 1 88 ? -0.362 10.609 -0.133 1.00 90.75 88 GLU A N 1
ATOM 709 C CA . GLU A 1 88 ? 0.225 11.498 0.868 1.00 90.75 88 GLU A CA 1
ATOM 710 C C . GLU A 1 88 ? 0.493 10.745 2.170 1.00 90.75 88 GLU A C 1
ATOM 712 O O . GLU A 1 88 ? -0.350 10.000 2.659 1.00 90.75 88 GLU A O 1
ATOM 717 N N . ILE A 1 89 ? 1.693 10.919 2.720 1.00 95.06 89 ILE A N 1
ATOM 718 C CA . ILE A 1 89 ? 2.096 10.345 4.005 1.00 95.06 89 ILE A CA 1
ATOM 719 C C . ILE A 1 89 ? 3.240 11.169 4.586 1.00 95.06 89 ILE A C 1
ATOM 721 O O . ILE A 1 89 ? 4.018 11.775 3.840 1.00 95.06 89 ILE A O 1
ATOM 725 N N . ARG A 1 90 ? 3.382 11.187 5.915 1.00 94.12 90 ARG A N 1
ATOM 726 C CA . ARG A 1 90 ? 4.500 11.891 6.553 1.00 94.12 90 ARG A CA 1
ATOM 727 C C . ARG A 1 90 ? 5.848 11.287 6.151 1.00 94.12 90 ARG A C 1
ATOM 729 O O . ARG A 1 90 ? 5.995 10.079 5.956 1.00 94.12 90 ARG A O 1
ATOM 736 N N . THR A 1 91 ? 6.864 12.139 6.060 1.00 92.25 91 THR A N 1
ATOM 737 C CA . THR A 1 91 ? 8.217 11.727 5.673 1.00 92.25 91 THR A CA 1
ATOM 738 C C . THR A 1 91 ? 8.805 10.748 6.683 1.00 92.25 91 THR A C 1
ATOM 740 O O . THR A 1 91 ? 8.909 11.058 7.868 1.00 92.25 91 THR A O 1
ATOM 743 N N . PHE A 1 92 ? 9.256 9.594 6.193 1.00 92.62 92 PHE A N 1
ATOM 744 C CA . PHE A 1 92 ? 10.009 8.638 6.994 1.00 92.62 92 PHE A CA 1
ATOM 745 C C . PHE A 1 92 ? 11.345 9.247 7.449 1.00 92.62 92 PHE A C 1
ATOM 747 O O . PHE A 1 92 ? 12.162 9.660 6.616 1.00 92.62 92 PHE A O 1
ATOM 754 N N . LYS A 1 93 ? 11.567 9.294 8.765 1.00 88.25 93 LYS A N 1
ATOM 755 C CA . LYS A 1 93 ? 12.828 9.707 9.392 1.00 88.25 93 LYS A CA 1
ATOM 756 C C . LYS A 1 93 ? 13.419 8.495 10.099 1.00 88.25 93 LYS A C 1
ATOM 758 O O . LYS A 1 93 ? 12.788 7.955 11.000 1.00 88.25 93 LYS A O 1
ATOM 763 N N . ARG A 1 94 ? 14.606 8.078 9.664 1.00 76.00 94 ARG A N 1
ATOM 764 C CA . ARG A 1 94 ? 15.355 7.011 10.321 1.00 76.00 94 ARG A CA 1
ATOM 765 C C . ARG A 1 94 ? 16.051 7.609 11.543 1.00 76.00 94 ARG A C 1
ATOM 767 O O . ARG A 1 94 ? 16.809 8.564 11.369 1.00 76.00 94 ARG A O 1
ATOM 774 N N . SER A 1 95 ? 15.719 7.100 12.725 1.00 63.72 95 SER A N 1
ATOM 775 C CA . SER A 1 95 ? 16.421 7.391 13.980 1.00 63.72 95 SER A CA 1
ATOM 776 C C . SER A 1 95 ? 17.774 6.690 14.020 1.00 63.72 95 SER A C 1
ATOM 778 O O . SER A 1 95 ? 17.880 5.599 13.410 1.00 63.72 95 SER A O 1
#

Sequence (95 aa):
MVNIINDCQSNNEDVYDKAVILCQGLIRSHPFASGNRRTAFITTRDFLILNKTRFGVKSDPKQARVMLGIREGYYEDKEIKEWLKHGEIRTFKRS

pLDDT: mean 84.16, std 14.46, range [46.75, 96.56]